Protein AF-A0ABD3MB95-F1 (afdb_monomer_lite)

pLDDT: mean 83.38, std 16.97, range [40.78, 96.38]

Sequence (60 aa):
MAKKTQKQEELTLSKKDQKKVDKLNAQIPYHEGRGNKDEVGKIKEQIDAIWEKAREAQFA

Radius of gyration: 15.59 Å; chains: 1; bounding box: 24×33×46 Å

Organism: NCBI:txid259834

Foldseek 3Di:
DDDPPPPPPPLDQDPVLVVLLVVLVVCLCVCVVVVVVVSNVVSVVVNVVSSVVSVVVVVD

Structure (mmCIF, N/CA/C/O backbone):
data_AF-A0ABD3MB95-F1
#
_entry.id   AF-A0ABD3MB95-F1
#
loop_
_atom_site.group_PDB
_atom_site.id
_atom_site.type_symbol
_atom_site.label_atom_id
_atom_site.label_alt_id
_atom_site.label_comp_id
_atom_site.label_asym_id
_atom_site.label_entity_id
_atom_site.label_seq_id
_atom_site.pdbx_PDB_ins_code
_atom_site.Cartn_x
_atom_site.Cartn_y
_atom_site.Cartn_z
_atom_site.occupancy
_atom_site.B_iso_or_equiv
_atom_site.auth_seq_id
_atom_site.auth_comp_id
_atom_site.auth_asym_id
_atom_site.auth_atom_id
_atom_site.pdbx_PDB_model_num
ATOM 1 N N . MET A 1 1 ? -13.302 -26.018 28.762 1.00 40.78 1 MET A N 1
ATOM 2 C CA . MET A 1 1 ? -11.834 -25.885 28.886 1.00 40.78 1 MET A CA 1
ATOM 3 C C . MET A 1 1 ? -11.325 -25.050 27.729 1.00 40.78 1 MET A C 1
ATOM 5 O O . MET A 1 1 ? -11.804 -25.201 26.614 1.00 40.78 1 MET A O 1
ATOM 9 N N . ALA A 1 2 ? -10.453 -24.103 28.048 1.00 50.91 2 ALA A N 1
ATOM 10 C CA . ALA A 1 2 ? -10.023 -23.012 27.194 1.00 50.91 2 ALA A CA 1
ATOM 11 C C . ALA A 1 2 ? -9.268 -23.475 25.937 1.00 50.91 2 ALA A C 1
ATOM 13 O O . ALA A 1 2 ? -8.331 -24.261 26.029 1.00 50.91 2 ALA A O 1
ATOM 14 N N . LYS A 1 3 ? -9.587 -22.867 24.792 1.00 49.22 3 LYS A N 1
ATOM 15 C CA . LYS A 1 3 ? -8.575 -22.531 23.788 1.00 49.22 3 LYS A CA 1
ATOM 16 C C . LYS A 1 3 ? -8.519 -21.012 23.706 1.00 49.22 3 LYS A C 1
ATOM 18 O O . LYS A 1 3 ? -9.236 -20.384 22.938 1.00 49.22 3 LYS A O 1
ATOM 23 N N . LYS A 1 4 ? -7.686 -20.425 24.571 1.00 51.62 4 LYS A N 1
ATOM 24 C CA . LYS A 1 4 ? -7.092 -19.110 24.321 1.00 51.62 4 LYS A CA 1
ATOM 25 C C . LYS A 1 4 ? -6.189 -19.295 23.102 1.00 51.62 4 LYS A C 1
ATOM 27 O O . LYS A 1 4 ? -5.007 -19.588 23.251 1.00 51.62 4 LYS A O 1
ATOM 32 N N . THR A 1 5 ? -6.771 -19.234 21.908 1.00 53.09 5 THR A N 1
ATOM 33 C CA . THR A 1 5 ? -5.991 -19.112 20.681 1.00 53.09 5 THR A CA 1
ATOM 34 C C . THR A 1 5 ? -5.288 -17.777 20.790 1.00 53.09 5 THR A C 1
ATOM 36 O O . THR A 1 5 ? -5.930 -16.743 20.976 1.00 53.09 5 THR A O 1
ATOM 39 N N . GLN A 1 6 ? -3.965 -17.850 20.826 1.00 49.72 6 GLN A N 1
ATOM 40 C CA . GLN A 1 6 ? -3.070 -16.717 20.893 1.0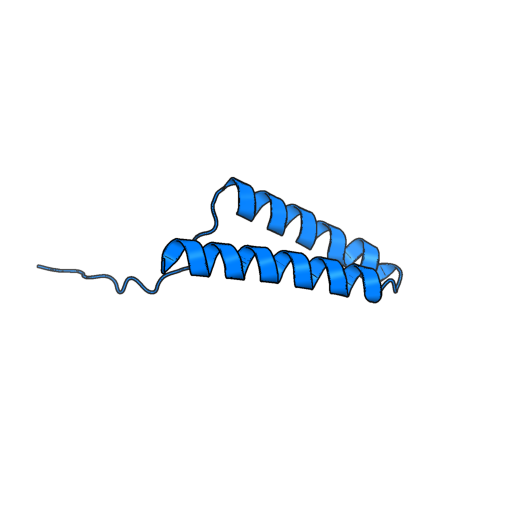0 49.72 6 GLN A CA 1
ATOM 41 C C . GLN A 1 6 ? -3.539 -15.693 19.868 1.00 49.72 6 GLN A C 1
ATOM 43 O O . GLN A 1 6 ? -3.511 -15.934 18.665 1.00 49.72 6 GLN A O 1
ATOM 48 N N . LYS A 1 7 ? -4.035 -14.573 20.387 1.00 46.06 7 LYS A N 1
ATOM 49 C CA . LYS A 1 7 ? -4.347 -13.357 19.653 1.00 46.06 7 LYS A CA 1
ATOM 50 C C . LYS A 1 7 ? -2.994 -12.761 19.253 1.00 46.06 7 LYS A C 1
ATOM 52 O O . LYS A 1 7 ? -2.573 -11.754 19.802 1.00 46.06 7 LYS A O 1
ATOM 57 N N . GLN A 1 8 ? -2.242 -13.473 18.410 1.00 43.78 8 GLN A N 1
ATOM 58 C CA . GLN A 1 8 ? -1.250 -12.830 17.570 1.00 43.78 8 GLN A CA 1
ATOM 59 C C . GLN A 1 8 ? -2.082 -11.867 16.751 1.00 43.78 8 GLN A C 1
ATOM 61 O O . GLN A 1 8 ? -2.940 -12.272 15.971 1.00 43.78 8 GLN A O 1
ATOM 66 N N . GLU A 1 9 ? -1.947 -10.606 17.110 1.00 49.50 9 GLU A N 1
ATOM 67 C CA . GLU A 1 9 ? -2.564 -9.476 16.463 1.00 49.50 9 GLU A CA 1
ATOM 68 C C . GLU A 1 9 ? -2.083 -9.466 15.014 1.00 49.50 9 GLU A C 1
ATOM 70 O O . GLU A 1 9 ? -1.113 -8.801 14.663 1.00 49.50 9 GLU A O 1
ATOM 75 N N . GLU A 1 10 ? -2.743 -10.253 14.162 1.00 57.19 10 GLU A N 1
ATOM 76 C CA . GLU A 1 10 ? -2.883 -9.887 12.766 1.00 57.19 10 GLU A CA 1
ATOM 77 C C . GLU A 1 10 ? -3.461 -8.487 12.810 1.00 57.19 10 GLU A C 1
ATOM 79 O O . GLU A 1 10 ? -4.592 -8.268 13.247 1.00 57.19 10 GLU A O 1
ATOM 84 N N . LEU A 1 11 ? -2.613 -7.524 12.485 1.00 63.78 11 LEU A N 1
ATOM 85 C CA . LEU A 1 11 ? -3.003 -6.147 12.352 1.00 63.78 11 LEU A CA 1
ATOM 86 C C . LEU A 1 11 ? -4.061 -6.134 11.246 1.00 63.78 11 LEU A C 1
ATOM 88 O O . LEU A 1 11 ? -3.750 -6.284 10.069 1.00 63.78 11 LEU A O 1
ATOM 92 N N . THR A 1 12 ? -5.339 -6.120 11.603 1.00 74.94 12 THR A N 1
ATOM 93 C CA . THR A 1 12 ? -6.395 -6.211 10.597 1.00 74.94 12 THR A CA 1
ATOM 94 C C . THR A 1 12 ? -6.692 -4.807 10.113 1.00 74.94 12 THR A C 1
ATOM 96 O O . THR A 1 12 ? -7.273 -4.007 10.850 1.00 74.94 12 THR A O 1
ATOM 99 N N . LEU A 1 13 ? -6.311 -4.501 8.872 1.00 81.38 13 LEU A N 1
ATOM 100 C CA . LEU A 1 13 ? -6.707 -3.251 8.233 1.00 81.38 13 LEU A CA 1
ATOM 101 C C . LEU A 1 13 ? -8.230 -3.143 8.165 1.00 81.38 13 LEU A C 1
ATOM 103 O O . LEU A 1 13 ? -8.953 -4.122 7.950 1.00 81.38 13 LEU A O 1
ATOM 107 N N . SER A 1 14 ? -8.731 -1.912 8.262 1.00 88.75 14 SER A N 1
ATOM 108 C CA . SER A 1 14 ? -10.128 -1.650 7.940 1.00 88.75 14 SER A CA 1
ATOM 109 C C . SER A 1 14 ? -10.408 -2.059 6.488 1.00 88.75 14 SER A C 1
ATOM 111 O O . SER A 1 14 ? -9.554 -1.930 5.609 1.00 88.75 14 SER A O 1
ATOM 113 N N . LYS A 1 15 ? -11.644 -2.469 6.176 1.00 89.38 15 LYS A N 1
ATOM 114 C CA . LYS A 1 15 ? -12.045 -2.802 4.792 1.00 89.38 15 LYS A CA 1
ATOM 115 C C . LYS A 1 15 ? -11.775 -1.658 3.799 1.00 89.38 15 LYS A C 1
ATOM 117 O O . LYS A 1 15 ? -11.634 -1.902 2.602 1.00 89.38 15 LYS A O 1
ATOM 122 N N . LYS A 1 16 ? -11.741 -0.407 4.274 1.00 90.06 16 LYS A N 1
ATOM 123 C CA . LYS A 1 16 ? -11.409 0.765 3.453 1.00 90.06 16 LYS A CA 1
ATOM 124 C C . LYS A 1 16 ? -9.915 0.830 3.153 1.00 90.06 16 LYS A C 1
ATOM 126 O O . LYS A 1 16 ? -9.553 1.102 2.013 1.00 90.06 16 LYS A O 1
ATOM 131 N N . ASP A 1 17 ? -9.075 0.581 4.148 1.00 90.94 17 ASP A N 1
ATOM 132 C CA . ASP A 1 17 ? -7.624 0.679 4.006 1.00 90.94 17 ASP A CA 1
ATOM 133 C C . ASP A 1 17 ? -7.040 -0.531 3.283 1.00 90.94 17 ASP A C 1
ATOM 135 O O . ASP A 1 17 ? -6.202 -0.348 2.406 1.00 90.94 17 ASP A O 1
ATOM 139 N N . GLN A 1 18 ? -7.602 -1.725 3.498 1.00 91.38 18 GLN A N 1
ATOM 140 C CA . GLN A 1 18 ? -7.282 -2.907 2.697 1.00 91.38 18 GLN A CA 1
ATOM 141 C C . GLN A 1 18 ? -7.488 -2.635 1.199 1.00 91.38 18 GLN A C 1
ATOM 143 O O . GLN A 1 18 ? -6.580 -2.827 0.401 1.00 91.38 18 GLN A O 1
ATOM 148 N N . LYS A 1 19 ? -8.637 -2.057 0.813 1.00 94.25 19 LYS A N 1
ATOM 149 C CA . LYS A 1 19 ? -8.904 -1.685 -0.589 1.00 94.25 19 LYS A CA 1
ATOM 150 C C . LYS A 1 19 ? -7.909 -0.667 -1.152 1.00 94.25 19 LYS A C 1
ATOM 152 O O . LYS A 1 19 ? -7.640 -0.688 -2.353 1.00 94.25 19 LYS A O 1
ATOM 157 N N . LYS A 1 20 ? -7.404 0.258 -0.327 1.00 94.50 20 LYS A N 1
ATOM 158 C CA . LYS A 1 20 ? -6.373 1.215 -0.760 1.00 94.50 20 LYS A CA 1
ATOM 159 C C . LYS A 1 20 ? -5.052 0.498 -1.002 1.00 94.50 20 LYS A C 1
ATOM 161 O O . LYS A 1 20 ? -4.470 0.695 -2.062 1.00 94.50 20 LYS A O 1
ATOM 166 N N . VAL A 1 21 ? -4.626 -0.348 -0.062 1.00 93.88 21 VAL A N 1
ATOM 167 C CA . VAL A 1 21 ? -3.404 -1.154 -0.181 1.00 93.88 21 VAL A CA 1
ATOM 168 C C . VAL A 1 21 ? -3.470 -2.055 -1.412 1.00 93.88 21 VAL A C 1
ATOM 170 O O . VAL A 1 21 ? -2.538 -2.046 -2.207 1.00 93.88 21 VAL A O 1
ATOM 173 N N . ASP A 1 22 ? -4.592 -2.735 -1.654 1.00 94.94 22 ASP A N 1
ATOM 174 C CA . ASP A 1 22 ? -4.771 -3.586 -2.838 1.00 94.94 22 ASP A CA 1
ATOM 175 C C . ASP A 1 22 ? -4.651 -2.776 -4.142 1.00 94.94 22 ASP A C 1
ATOM 177 O O . ASP A 1 22 ? -3.972 -3.189 -5.084 1.00 94.94 22 ASP A O 1
ATOM 181 N N . LYS A 1 23 ? -5.260 -1.581 -4.196 1.00 95.81 23 LYS A N 1
ATOM 182 C CA . LYS A 1 23 ? -5.176 -0.688 -5.363 1.00 95.81 23 LYS A CA 1
ATOM 183 C C . LYS A 1 23 ? -3.760 -0.145 -5.582 1.00 95.81 23 LYS A C 1
ATOM 185 O O . LYS A 1 23 ? -3.359 0.059 -6.727 1.00 95.81 23 LYS A O 1
ATOM 190 N N . LEU A 1 24 ? -3.025 0.133 -4.511 1.00 95.31 24 LEU A N 1
ATOM 191 C CA . LEU A 1 24 ? -1.637 0.590 -4.566 1.00 95.31 24 LEU A CA 1
ATOM 192 C C . LEU A 1 24 ? -0.712 -0.546 -5.023 1.00 95.31 24 LEU A C 1
ATOM 194 O O . LEU A 1 24 ? 0.036 -0.371 -5.980 1.00 95.31 24 LEU A O 1
ATOM 198 N N . ASN A 1 25 ? -0.858 -1.742 -4.450 1.00 93.81 25 ASN A N 1
ATOM 199 C CA . ASN A 1 25 ? -0.118 -2.937 -4.857 1.00 93.81 25 ASN A CA 1
ATOM 200 C C . ASN A 1 25 ? -0.346 -3.294 -6.330 1.00 93.81 25 ASN A C 1
ATOM 202 O O . ASN A 1 25 ? 0.606 -3.617 -7.033 1.00 93.81 25 ASN A O 1
ATOM 206 N N . ALA A 1 26 ? -1.577 -3.164 -6.831 1.00 95.88 26 ALA A N 1
ATOM 207 C CA . ALA A 1 26 ? -1.884 -3.402 -8.241 1.00 95.88 26 ALA A CA 1
ATOM 208 C C . ALA A 1 26 ? -1.181 -2.420 -9.203 1.00 95.88 26 ALA A C 1
ATOM 210 O O . ALA A 1 26 ? -1.007 -2.737 -10.378 1.00 95.88 26 ALA A O 1
ATOM 211 N N . GLN A 1 27 ? -0.768 -1.239 -8.727 1.00 93.69 27 GLN A N 1
ATOM 212 C CA . GLN A 1 27 ? -0.037 -0.254 -9.531 1.00 93.69 27 GLN A CA 1
ATOM 213 C C . GLN A 1 27 ? 1.471 -0.529 -9.576 1.00 93.69 27 GLN A C 1
ATOM 215 O O . GLN A 1 27 ? 2.120 -0.140 -10.548 1.00 93.69 27 GLN A O 1
ATOM 220 N N . ILE A 1 28 ? 2.032 -1.232 -8.583 1.00 93.31 28 ILE A N 1
ATOM 221 C CA . ILE A 1 28 ? 3.476 -1.504 -8.506 1.00 93.31 28 ILE A CA 1
ATOM 222 C C . ILE A 1 28 ? 4.003 -2.169 -9.792 1.00 93.31 28 ILE A C 1
ATOM 224 O O . ILE A 1 28 ? 4.928 -1.601 -10.374 1.00 93.31 28 ILE A O 1
ATOM 228 N N . PRO A 1 29 ? 3.408 -3.261 -10.325 1.00 95.56 29 PRO A N 1
ATOM 229 C CA . PRO A 1 29 ? 3.917 -3.907 -11.540 1.00 95.56 29 PRO A CA 1
ATOM 230 C C . PRO A 1 29 ? 3.928 -2.989 -12.770 1.00 95.56 29 PRO A C 1
ATOM 232 O O . PRO A 1 29 ? 4.818 -3.088 -13.613 1.00 95.56 29 PRO A O 1
ATOM 235 N N . TYR A 1 30 ? 2.960 -2.071 -12.877 1.00 94.38 30 TYR A N 1
ATOM 236 C CA . TYR A 1 30 ? 2.879 -1.123 -13.991 1.00 94.38 30 TYR A CA 1
ATOM 237 C C . TYR A 1 30 ? 4.029 -0.108 -13.967 1.00 94.38 30 TYR A C 1
ATOM 239 O O . TYR A 1 30 ? 4.622 0.182 -15.008 1.00 94.38 30 TYR A O 1
ATOM 247 N N . HIS A 1 31 ? 4.356 0.429 -12.788 1.00 94.06 31 HIS A N 1
ATOM 248 C CA . HIS A 1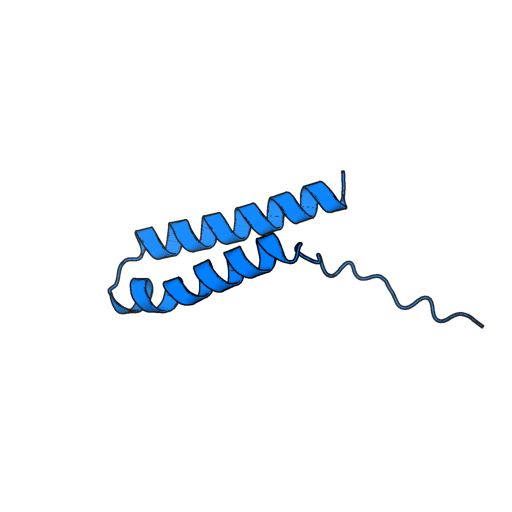 31 ? 5.459 1.380 -12.636 1.00 94.06 31 HIS A CA 1
ATOM 249 C C . HIS A 1 31 ? 6.824 0.681 -12.659 1.00 94.06 31 HIS A C 1
ATOM 251 O O . HIS A 1 31 ? 7.758 1.188 -13.281 1.00 94.06 31 HIS A O 1
ATOM 257 N N . GLU A 1 32 ? 6.929 -0.508 -12.066 1.00 91.50 32 GLU A N 1
ATOM 258 C CA . GLU A 1 32 ? 8.150 -1.316 -12.054 1.00 91.50 32 GLU A CA 1
ATOM 259 C C . GLU A 1 32 ? 8.537 -1.777 -13.465 1.00 91.50 32 GLU A C 1
ATOM 261 O O . GLU A 1 32 ? 9.675 -1.566 -13.884 1.00 91.50 32 GLU A O 1
ATOM 266 N N . GLY A 1 33 ? 7.578 -2.280 -14.253 1.00 93.38 33 GLY A N 1
ATOM 267 C CA . GLY A 1 33 ? 7.805 -2.688 -15.645 1.00 93.38 33 GLY A CA 1
ATOM 268 C C . GLY A 1 33 ? 8.201 -1.542 -16.585 1.00 93.38 33 GLY A C 1
ATOM 269 O O . GLY A 1 33 ? 8.738 -1.784 -17.662 1.00 93.38 33 GLY A O 1
ATOM 270 N N . ARG A 1 34 ? 7.971 -0.287 -16.176 1.00 94.94 34 ARG A N 1
ATOM 271 C CA . ARG A 1 34 ? 8.391 0.923 -16.903 1.00 94.94 34 ARG A CA 1
ATOM 272 C C . ARG A 1 34 ? 9.683 1.541 -16.364 1.00 94.94 34 ARG A C 1
ATOM 274 O O . ARG A 1 34 ? 10.108 2.571 -16.874 1.00 94.94 34 ARG A O 1
ATOM 281 N N . GLY A 1 35 ? 10.299 0.943 -15.343 1.00 92.31 35 GLY A N 1
ATOM 282 C CA . GLY A 1 35 ? 11.510 1.471 -14.712 1.00 92.31 35 GLY A CA 1
ATOM 283 C C . GLY A 1 35 ? 11.282 2.716 -13.845 1.00 92.31 35 GLY A C 1
ATOM 284 O O . GLY A 1 35 ? 12.254 3.354 -13.446 1.00 92.31 35 GLY A O 1
ATOM 285 N N . ASN A 1 36 ? 10.029 3.048 -13.512 1.00 94.75 36 ASN A N 1
ATOM 286 C CA . ASN A 1 36 ? 9.667 4.212 -12.695 1.00 94.75 36 ASN A CA 1
ATOM 287 C C . ASN A 1 36 ? 9.879 3.918 -11.201 1.00 94.75 36 ASN A C 1
ATOM 289 O O . ASN A 1 36 ? 8.922 3.773 -10.437 1.00 94.75 36 ASN A O 1
ATOM 293 N N . LYS A 1 37 ? 11.146 3.811 -10.788 1.00 92.94 37 LYS A N 1
ATOM 294 C CA . LYS A 1 37 ? 11.535 3.444 -9.416 1.00 92.94 37 LYS A CA 1
ATOM 295 C 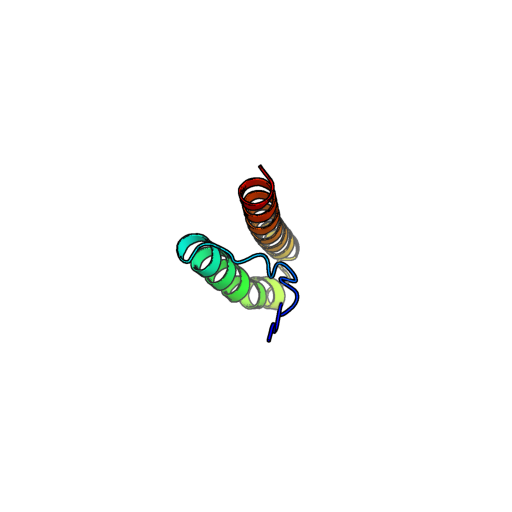C . LYS A 1 37 ? 11.041 4.440 -8.365 1.00 92.94 37 LYS A C 1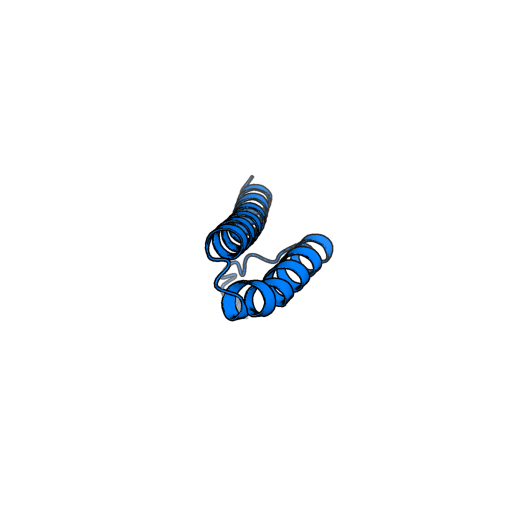
ATOM 297 O O . LYS A 1 37 ? 10.631 4.005 -7.293 1.00 92.94 37 LYS A O 1
ATOM 302 N N . ASP A 1 38 ? 11.018 5.734 -8.680 1.00 94.62 38 ASP A N 1
ATOM 303 C CA . ASP A 1 38 ? 10.529 6.780 -7.773 1.00 94.62 38 ASP A CA 1
ATOM 304 C C . ASP A 1 38 ? 9.049 6.597 -7.422 1.00 94.62 38 ASP A C 1
ATOM 306 O O . ASP A 1 38 ? 8.663 6.666 -6.258 1.00 94.62 38 ASP A O 1
ATOM 310 N N . GLU A 1 39 ? 8.212 6.305 -8.420 1.00 94.00 39 GLU A N 1
ATOM 311 C CA . GLU A 1 39 ? 6.777 6.090 -8.206 1.00 94.00 39 GLU A CA 1
ATOM 312 C C . GLU A 1 39 ? 6.516 4.794 -7.433 1.00 94.00 39 GLU A C 1
ATOM 314 O O . GLU A 1 39 ? 5.681 4.772 -6.533 1.00 94.00 39 GLU A O 1
ATOM 319 N N . VAL A 1 40 ? 7.276 3.728 -7.712 1.00 94.94 40 VAL A N 1
ATOM 320 C CA . VAL A 1 40 ? 7.218 2.492 -6.914 1.00 94.94 40 VAL A CA 1
ATOM 321 C C . VAL A 1 40 ? 7.600 2.760 -5.456 1.00 94.94 40 VAL A C 1
ATOM 323 O O . VAL A 1 40 ? 6.937 2.242 -4.558 1.00 94.94 40 VAL A O 1
ATOM 326 N N . GLY A 1 41 ? 8.634 3.574 -5.215 1.00 95.44 41 GLY A N 1
ATOM 327 C CA . GLY A 1 41 ? 9.044 3.998 -3.874 1.00 95.44 41 GLY A CA 1
ATOM 328 C C . GLY A 1 41 ? 7.908 4.693 -3.128 1.00 95.44 41 GLY A C 1
ATOM 329 O O . GLY A 1 41 ? 7.490 4.214 -2.076 1.00 95.44 41 GLY A O 1
ATOM 330 N N . LYS A 1 42 ? 7.313 5.723 -3.740 1.00 96.25 42 LYS A N 1
ATOM 331 C CA . LYS A 1 42 ? 6.174 6.456 -3.161 1.00 96.25 42 LYS A CA 1
ATOM 332 C C . LYS A 1 42 ? 4.977 5.555 -2.863 1.00 96.25 42 LYS A C 1
ATOM 334 O O . LYS A 1 42 ? 4.326 5.718 -1.836 1.00 96.25 42 LYS A O 1
ATOM 339 N N . ILE A 1 43 ? 4.660 4.614 -3.757 1.00 94.81 43 ILE A N 1
ATOM 340 C CA . ILE A 1 43 ? 3.548 3.673 -3.562 1.00 94.81 43 ILE A CA 1
ATOM 341 C C . ILE A 1 43 ? 3.814 2.770 -2.350 1.00 94.81 43 ILE A C 1
ATOM 343 O O . ILE A 1 43 ? 2.905 2.553 -1.548 1.00 94.81 43 ILE A O 1
ATOM 347 N N . LYS A 1 44 ? 5.048 2.276 -2.186 1.00 94.56 44 LYS A N 1
ATOM 348 C CA . LYS A 1 44 ? 5.441 1.469 -1.021 1.00 94.56 44 LYS A CA 1
ATOM 349 C C . LYS A 1 44 ? 5.374 2.281 0.272 1.00 94.56 44 LYS A C 1
ATOM 351 O O . LYS A 1 44 ? 4.724 1.836 1.209 1.00 94.56 44 LYS A O 1
ATOM 356 N N . GLU A 1 45 ? 5.907 3.503 0.280 1.00 96.38 45 GLU A N 1
ATOM 357 C CA . GLU A 1 45 ? 5.810 4.408 1.436 1.00 96.38 45 GLU A CA 1
ATOM 358 C C . GLU A 1 45 ? 4.352 4.708 1.820 1.00 96.38 45 GLU A C 1
ATOM 360 O O . GLU A 1 45 ? 4.005 4.748 2.999 1.00 96.38 45 GLU A O 1
ATOM 365 N N . GLN A 1 46 ? 3.458 4.876 0.839 1.00 94.88 46 GLN A N 1
ATOM 366 C CA . GLN A 1 46 ? 2.027 5.056 1.102 1.00 94.88 46 GLN A CA 1
ATOM 367 C C . GLN A 1 46 ? 1.378 3.815 1.722 1.00 94.88 46 GLN A C 1
ATOM 369 O O . GLN A 1 46 ? 0.518 3.956 2.592 1.00 94.88 46 GLN A O 1
ATOM 374 N N . ILE A 1 47 ? 1.757 2.615 1.276 1.00 94.50 47 ILE A N 1
ATOM 375 C CA . ILE A 1 47 ? 1.279 1.359 1.864 1.00 94.50 47 ILE A CA 1
ATOM 376 C C . ILE A 1 47 ? 1.773 1.244 3.309 1.00 94.50 47 ILE A C 1
ATOM 378 O O . ILE A 1 47 ? 0.963 0.980 4.199 1.00 94.50 47 ILE A O 1
ATOM 382 N N . ASP A 1 48 ? 3.055 1.508 3.556 1.00 94.06 48 ASP A N 1
ATOM 383 C CA . ASP A 1 48 ? 3.649 1.449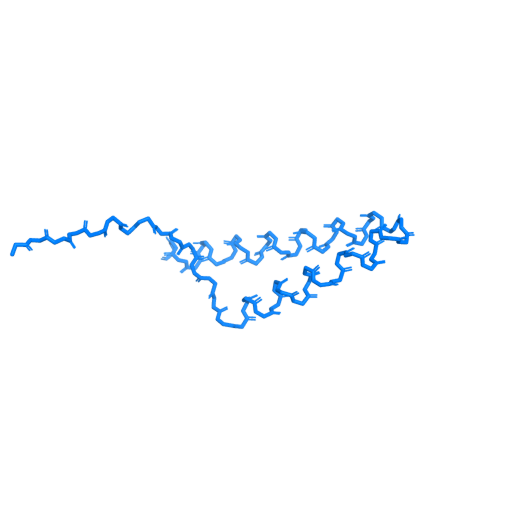 4.894 1.00 94.06 48 ASP A CA 1
ATOM 384 C C . AS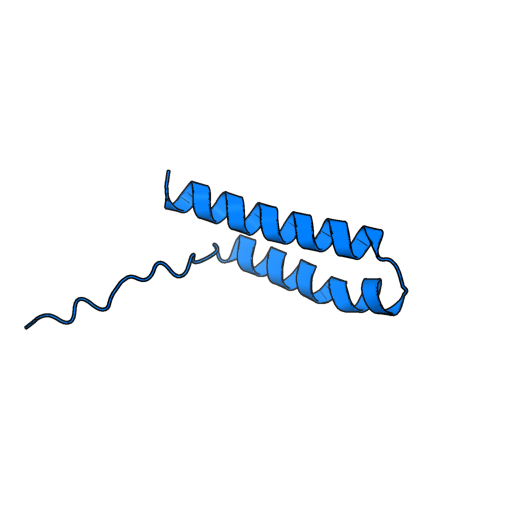P A 1 48 ? 2.985 2.450 5.848 1.00 94.06 48 ASP A C 1
ATOM 386 O O . ASP A 1 48 ? 2.585 2.077 6.949 1.00 94.06 48 ASP A O 1
ATOM 390 N N . ALA A 1 49 ? 2.728 3.682 5.401 1.00 94.38 49 ALA A N 1
ATOM 391 C CA . ALA A 1 49 ? 2.021 4.686 6.197 1.00 94.38 49 ALA A CA 1
ATOM 392 C C . ALA A 1 49 ? 0.578 4.274 6.555 1.00 94.38 49 ALA A C 1
ATOM 394 O O . ALA A 1 49 ? 0.057 4.664 7.602 1.00 94.38 49 ALA A O 1
ATOM 395 N N . ILE A 1 50 ? -0.100 3.502 5.697 1.00 91.88 50 ILE A N 1
ATOM 396 C CA . ILE A 1 50 ? -1.431 2.956 6.003 1.00 91.88 50 ILE A CA 1
ATOM 397 C C . ILE A 1 50 ? -1.326 1.894 7.103 1.00 91.88 50 ILE A C 1
ATOM 399 O O . ILE A 1 50 ? -2.133 1.900 8.034 1.00 91.88 50 ILE A O 1
ATOM 403 N N . TRP A 1 51 ? -0.334 1.009 7.011 1.00 89.44 51 TRP A N 1
ATOM 404 C CA . TRP A 1 51 ? -0.080 -0.019 8.018 1.00 89.44 51 TRP A CA 1
ATOM 405 C C . TRP A 1 51 ? 0.341 0.570 9.362 1.00 89.44 51 TRP A C 1
ATOM 407 O O . TRP A 1 51 ? -0.154 0.132 10.398 1.00 89.44 51 TRP A O 1
ATOM 417 N N . GLU A 1 52 ? 1.189 1.594 9.354 1.00 91.25 52 GLU A N 1
ATOM 418 C CA . GLU A 1 52 ? 1.611 2.303 10.559 1.00 91.25 52 GLU A CA 1
ATOM 419 C C . GLU A 1 52 ? 0.421 2.979 11.246 1.00 91.25 52 GLU A C 1
ATOM 421 O O . GLU A 1 52 ? 0.192 2.752 12.430 1.00 91.25 52 GLU A O 1
ATOM 426 N N . LYS A 1 53 ? -0.433 3.687 10.496 1.00 89.00 53 LYS A N 1
ATOM 427 C CA . LYS A 1 53 ? -1.658 4.287 11.051 1.00 89.00 53 LYS A CA 1
ATOM 428 C C . LYS A 1 53 ? -2.631 3.261 11.607 1.00 89.00 53 LYS A C 1
ATOM 430 O O . LYS A 1 53 ? -3.268 3.508 12.625 1.00 89.00 53 LYS A O 1
ATOM 435 N N . ALA A 1 54 ? -2.783 2.123 10.936 1.00 87.81 54 ALA A N 1
ATOM 436 C CA . ALA A 1 54 ? -3.618 1.046 11.450 1.00 87.81 54 ALA A CA 1
ATOM 437 C C . ALA A 1 54 ? -3.037 0.453 12.736 1.00 87.81 54 ALA A C 1
ATOM 439 O O . ALA A 1 54 ? -3.790 0.087 13.635 1.00 87.81 54 ALA A O 1
ATOM 440 N N . ARG A 1 55 ? -1.705 0.411 12.841 1.00 85.12 55 ARG A N 1
ATOM 441 C CA . ARG A 1 55 ? -1.000 -0.064 14.026 1.00 85.12 55 ARG A CA 1
ATOM 442 C C . ARG A 1 55 ? -1.203 0.907 15.173 1.00 85.12 55 ARG A C 1
ATOM 444 O O . ARG A 1 55 ? -1.652 0.488 16.230 1.00 85.12 55 ARG A O 1
ATOM 451 N N . GLU A 1 56 ? -0.966 2.191 14.949 1.00 85.12 56 GLU A N 1
ATOM 452 C CA . GLU A 1 56 ? -1.256 3.231 15.932 1.00 85.12 56 GLU A CA 1
ATOM 453 C C . GLU A 1 56 ? -2.719 3.190 16.374 1.00 85.12 56 GLU A C 1
ATOM 455 O O . GLU A 1 56 ? -2.979 3.148 17.564 1.00 85.12 56 GLU A O 1
ATOM 460 N N . ALA A 1 57 ? -3.679 3.097 15.451 1.00 82.25 57 ALA A N 1
ATOM 461 C CA . ALA A 1 57 ? -5.101 3.031 15.798 1.00 82.25 57 ALA A CA 1
ATOM 462 C C . ALA A 1 57 ? -5.503 1.761 16.571 1.00 82.25 57 ALA A C 1
ATOM 464 O O . ALA A 1 57 ? -6.521 1.765 17.256 1.00 82.25 57 ALA A O 1
ATOM 465 N N . GLN A 1 58 ? -4.748 0.670 16.433 1.00 75.88 58 GLN A N 1
ATOM 466 C CA . GLN A 1 58 ? -4.981 -0.569 17.173 1.00 75.88 58 GLN A CA 1
ATOM 467 C C . GLN A 1 58 ? -4.340 -0.550 18.570 1.00 75.88 58 GLN A C 1
ATOM 469 O O . GLN A 1 58 ? -4.832 -1.237 19.465 1.00 75.88 58 GLN A O 1
ATOM 474 N N . PHE A 1 59 ? -3.259 0.216 18.752 1.00 72.75 59 PHE A N 1
ATOM 475 C CA . PHE A 1 59 ? -2.495 0.304 20.002 1.00 72.75 59 PHE A CA 1
ATOM 476 C C . PHE A 1 59 ? -2.684 1.626 20.779 1.00 72.75 59 PHE A C 1
ATOM 478 O O . PHE A 1 59 ? -2.120 1.749 21.867 1.00 72.75 59 PHE A O 1
ATOM 485 N N . ALA A 1 60 ? -3.447 2.588 20.248 1.00 61.81 60 ALA A N 1
ATOM 486 C CA . ALA A 1 60 ? -3.862 3.835 20.907 1.00 61.81 60 ALA A CA 1
ATOM 487 C C . ALA A 1 60 ? -5.176 3.662 21.681 1.00 61.81 60 ALA A C 1
ATOM 489 O O . ALA A 1 60 ? -5.275 4.251 22.781 1.00 61.81 60 ALA A O 1
#

Secondary structure (DSSP, 8-state):
--------------HHHHHHHHHHHHHHHHHHTTT-HHHHHHHHHHHHHHHHHHHHHHH-